Protein AF-A0A8C2FIP4-F1 (afdb_monomer)

Nearest PDB structures (foldseek):
  8rn8-assembly1_A  TM=3.815E-01  e=1.392E+00  Influenza B virus (B/Memphis/13/2003)
  7zrz-assembly1_CP1  TM=3.415E-01  e=2.947E+00  Homo sapiens
  2eo0-assembly2_A  TM=3.667E-01  e=2.753E+00  Sulfurisphaera tokodaii str. 7
  6eu4-assembly1_C  TM=3.964E-01  e=7.151E+00  Acinetobacter phage vB_AbaP_AS12
  2eo0-assembly2_B  TM=3.592E-01  e=6.680E+00  Sulfurisphaera tokodaii str. 7

Radius of gyration: 11.97 Å; Cα contacts (8 Å, |Δi|>4): 92; chains: 1; bounding box: 24×29×29 Å

pLDDT: mean 74.06, std 19.52, range [35.88, 93.69]

Organi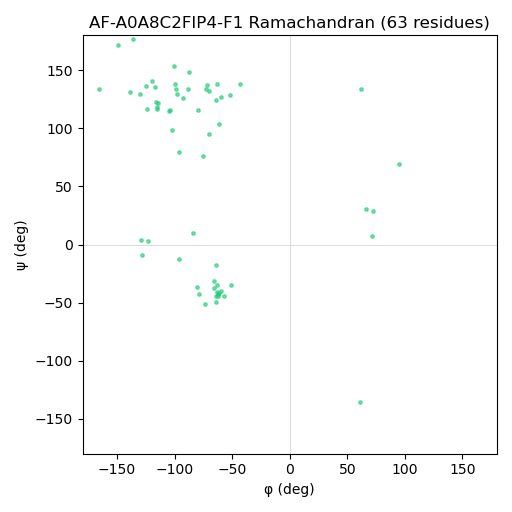sm: Cyprinus carpio (NCBI:txid7962)

Solvent-accessible surface area (backbone atoms only — not comparable to full-atom values): 4107 Å² total; per-residue (Å²): 138,81,83,62,79,40,80,87,49,66,97,49,71,45,78,35,66,48,31,82,50,72,67,28,35,54,50,51,50,44,40,24,76,67,50,58,27,33,29,39,28,34,38,101,89,47,78,46,79,45,76,33,67,90,68,82,76,93,66,92,80,89,82,79,134

InterPro domains:
  IPR002347 Short-chain dehydrogenase/reductase SDR [PF00106] (12-46)
  IPR036291 NAD(P)-binding domain superfamily [SSF51735] (7-47)

Secondary structure (DSSP, 8-state):
-----GGGTTT-EEEEESTTSHHHHHHHHHHHHHH--EEEEEETTEEEEEPPPSS----S-----

Sequence (65 aa):
MRCVNLYRWKGRVALVTGASVGIGVAIAKSLVQQHGINVVGCDRNVLLYLTAPCEMPHTSNYFVY

Structure (mmCIF, N/CA/C/O backbone):
data_AF-A0A8C2FIP4-F1
#
_entry.id   AF-A0A8C2FIP4-F1
#
loop_
_atom_site.group_PDB
_atom_site.id
_atom_site.type_symbol
_atom_site.label_atom_id
_atom_site.label_alt_id
_atom_site.label_comp_id
_atom_site.label_asym_id
_atom_site.label_entity_id
_atom_site.label_seq_id
_atom_site.pdbx_PDB_ins_code
_atom_site.Cartn_x
_atom_site.Cartn_y
_atom_site.Cartn_z
_atom_site.occupancy
_atom_site.B_iso_or_equiv
_atom_site.auth_seq_id
_atom_site.auth_comp_id
_atom_site.auth_asym_id
_atom_site.auth_atom_id
_atom_site.pdbx_PDB_model_num
ATOM 1 N N . MET A 1 1 ? -6.514 -18.358 13.710 1.00 36.59 1 MET A N 1
ATOM 2 C CA . MET A 1 1 ? -6.576 -16.880 13.762 1.00 36.59 1 MET A CA 1
ATOM 3 C C . MET A 1 1 ? -5.400 -16.391 14.591 1.00 36.59 1 MET A C 1
ATOM 5 O O . MET A 1 1 ? -5.273 -16.829 15.726 1.00 36.59 1 MET A O 1
ATOM 9 N N . ARG A 1 2 ? -4.487 -15.589 14.031 1.00 40.62 2 ARG A N 1
ATOM 10 C CA . ARG A 1 2 ? -3.406 -14.964 14.811 1.00 40.62 2 ARG A CA 1
ATOM 11 C C . ARG A 1 2 ? -3.770 -13.501 15.005 1.00 40.62 2 ARG A C 1
ATOM 13 O O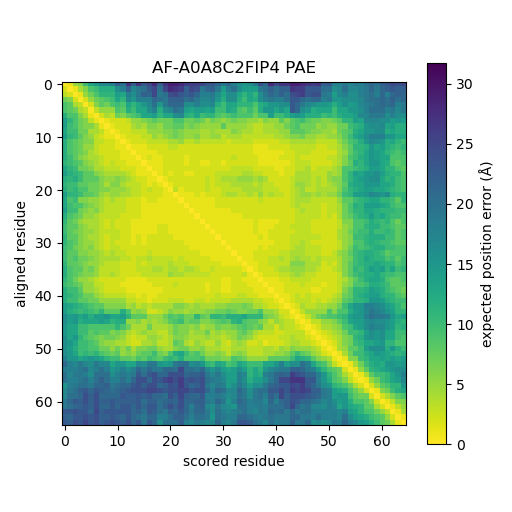 . ARG A 1 2 ? -3.889 -12.776 14.024 1.00 40.62 2 ARG A O 1
ATOM 20 N N . CYS A 1 3 ? -3.995 -13.102 16.251 1.00 39.56 3 CYS A N 1
ATOM 21 C CA . CYS A 1 3 ? -4.196 -11.706 16.599 1.00 39.56 3 CYS A CA 1
ATOM 22 C C . CYS A 1 3 ? -2.946 -10.918 16.203 1.00 39.56 3 CYS A C 1
ATOM 24 O O . CYS A 1 3 ? -1.822 -11.274 16.562 1.00 39.56 3 CYS A O 1
ATO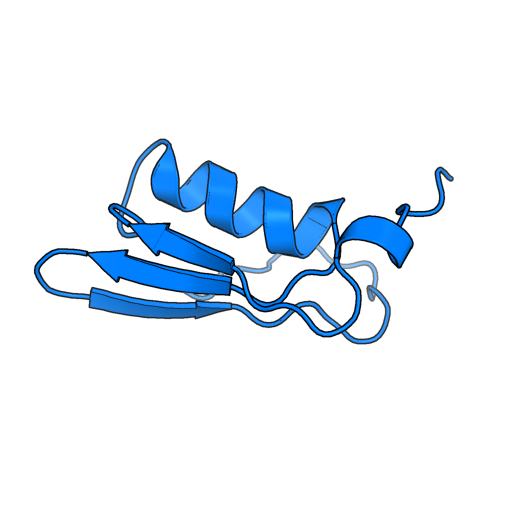M 26 N N . VAL A 1 4 ? -3.153 -9.861 15.432 1.00 57.03 4 VAL A N 1
ATOM 27 C CA . VAL A 1 4 ? -2.118 -8.910 15.049 1.00 57.03 4 VAL A CA 1
ATOM 28 C C . VAL A 1 4 ? -1.610 -8.202 16.297 1.00 57.03 4 VAL A C 1
ATOM 30 O O . VAL A 1 4 ? -2.394 -7.631 17.053 1.00 57.03 4 VAL A O 1
ATOM 33 N N . ASN A 1 5 ? -0.300 -8.250 16.540 1.00 56.12 5 ASN A N 1
ATOM 34 C CA . ASN A 1 5 ? 0.322 -7.614 17.699 1.00 56.12 5 ASN A CA 1
ATOM 35 C C . ASN A 1 5 ? 0.391 -6.087 17.492 1.00 56.12 5 ASN A C 1
ATOM 37 O O . ASN A 1 5 ? 1.432 -5.517 17.162 1.00 56.12 5 ASN A O 1
ATOM 41 N N . LEU A 1 6 ? -0.761 -5.433 17.652 1.00 60.91 6 LEU A N 1
ATOM 42 C CA . LEU A 1 6 ? -0.972 -3.993 17.472 1.00 60.91 6 LEU A CA 1
ATOM 43 C C . LEU A 1 6 ? -0.182 -3.147 18.479 1.00 60.91 6 LEU A C 1
ATOM 45 O O . LEU A 1 6 ? 0.036 -1.960 18.248 1.00 60.91 6 LEU A O 1
ATOM 49 N N . TYR A 1 7 ? 0.286 -3.732 19.585 1.00 65.88 7 TYR A N 1
ATOM 50 C CA . TYR A 1 7 ? 0.907 -2.980 20.678 1.00 65.88 7 TYR A CA 1
ATOM 51 C C . TYR A 1 7 ? 2.194 -2.258 20.249 1.00 65.88 7 TYR A C 1
ATOM 53 O O . TYR A 1 7 ? 2.454 -1.131 20.667 1.00 65.88 7 TYR A O 1
ATOM 61 N N . ARG A 1 8 ? 2.979 -2.863 19.346 1.00 74.31 8 ARG A N 1
ATOM 62 C CA . ARG A 1 8 ? 4.219 -2.264 18.821 1.00 74.31 8 ARG A CA 1
ATOM 63 C C . ARG A 1 8 ? 3.953 -1.011 17.984 1.00 74.31 8 ARG A C 1
ATOM 65 O O . ARG A 1 8 ? 4.797 -0.118 17.983 1.00 74.31 8 ARG A O 1
ATOM 72 N N . TRP A 1 9 ? 2.819 -0.914 17.295 1.00 75.50 9 TRP A N 1
ATOM 73 C CA . TRP A 1 9 ? 2.581 0.108 16.264 1.00 75.50 9 TRP A CA 1
ATOM 74 C C . TRP A 1 9 ? 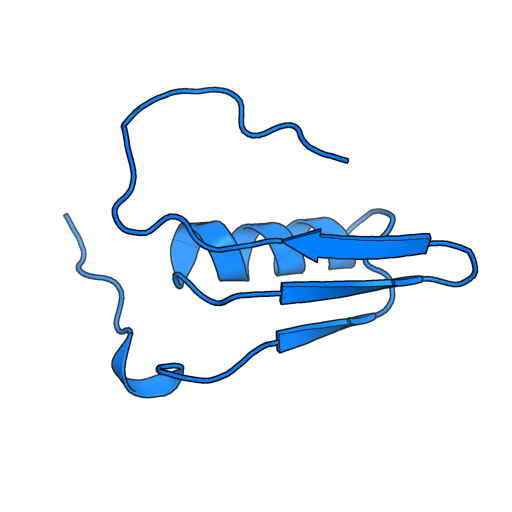1.350 0.983 16.514 1.00 75.50 9 TRP A C 1
ATOM 76 O O . TRP A 1 9 ? 1.053 1.868 15.716 1.00 75.50 9 TRP A O 1
ATOM 86 N N . LYS A 1 10 ? 0.670 0.784 17.647 1.00 75.50 10 LYS A N 1
ATOM 87 C CA . LYS A 1 10 ? -0.504 1.559 18.051 1.00 75.50 10 LYS A CA 1
ATOM 88 C C . LYS A 1 10 ? -0.223 3.065 18.005 1.00 75.50 10 LYS A C 1
ATOM 90 O O . LYS A 1 10 ? 0.762 3.533 18.574 1.00 75.50 10 LYS A O 1
ATOM 95 N N . GLY A 1 11 ? -1.108 3.805 17.334 1.00 79.38 11 GLY A N 1
ATOM 96 C CA . GLY A 1 11 ? -1.039 5.265 17.212 1.00 79.38 11 GLY A CA 1
ATOM 97 C C . GLY A 1 11 ? 0.078 5.790 16.305 1.00 79.38 11 GLY A C 1
ATOM 98 O O . GLY A 1 11 ? 0.299 6.996 16.271 1.00 79.38 11 GLY A O 1
ATOM 99 N N . ARG A 1 12 ? 0.797 4.916 15.586 1.00 85.19 12 ARG A N 1
ATOM 100 C CA . ARG A 1 12 ? 1.844 5.315 14.637 1.00 85.19 12 ARG A CA 1
ATOM 101 C C . ARG A 1 12 ? 1.330 5.265 13.200 1.00 85.19 12 ARG A C 1
ATOM 103 O O . ARG A 1 12 ? 0.451 4.474 12.869 1.00 85.19 12 ARG A O 1
ATOM 110 N N . VAL A 1 13 ? 1.950 6.082 12.356 1.00 89.88 13 VAL A N 1
ATOM 111 C CA . VAL A 1 13 ? 1.787 6.076 10.899 1.00 89.88 13 VAL A CA 1
ATOM 112 C C . VAL A 1 13 ? 3.140 5.733 10.284 1.00 89.88 13 VAL A C 1
ATOM 114 O O . VAL A 1 13 ? 4.164 6.253 10.728 1.00 89.88 13 VAL A O 1
ATOM 117 N N . ALA A 1 14 ? 3.162 4.845 9.295 1.00 90.94 14 ALA A N 1
ATOM 118 C CA . ALA A 1 14 ? 4.384 4.469 8.593 1.00 90.94 14 ALA A CA 1
ATOM 119 C C . ALA A 1 14 ? 4.514 5.246 7.274 1.00 90.94 14 ALA A C 1
ATOM 121 O O . ALA A 1 14 ? 3.588 5.269 6.472 1.00 90.94 14 ALA A O 1
ATOM 122 N N . LEU A 1 15 ? 5.671 5.863 7.035 1.00 93.56 15 LEU A N 1
ATOM 123 C CA . LEU A 1 15 ? 6.017 6.460 5.745 1.00 93.56 15 LEU A CA 1
ATOM 124 C C . LEU A 1 15 ? 6.771 5.423 4.906 1.00 93.56 15 LEU A C 1
ATOM 126 O O . LEU A 1 15 ? 7.782 4.888 5.359 1.00 93.56 15 LEU A O 1
ATOM 130 N N . VAL A 1 16 ? 6.305 5.158 3.690 1.00 92.56 16 VAL A N 1
ATOM 131 C CA . VAL A 1 16 ? 6.964 4.260 2.735 1.00 92.56 16 VAL A CA 1
ATOM 132 C C . VAL A 1 16 ? 7.405 5.070 1.523 1.00 92.56 16 VAL A C 1
ATOM 134 O O . VAL A 1 16 ? 6.574 5.623 0.808 1.00 92.56 16 VAL A O 1
ATOM 137 N N . THR A 1 17 ? 8.712 5.137 1.280 1.00 93.38 17 THR A N 1
ATOM 138 C CA . THR A 1 17 ? 9.278 5.728 0.062 1.00 93.38 17 THR A CA 1
ATOM 139 C C . THR A 1 17 ? 9.376 4.678 -1.047 1.00 93.38 17 THR A C 1
ATOM 141 O O . THR A 1 17 ? 9.544 3.489 -0.773 1.00 93.38 17 THR A O 1
ATOM 144 N N . GLY A 1 18 ? 9.239 5.089 -2.309 1.00 92.25 18 GLY A N 1
ATOM 145 C CA . GLY A 1 18 ? 9.188 4.146 -3.431 1.00 92.25 18 GLY A CA 1
ATOM 146 C C . GLY A 1 18 ? 7.873 3.358 -3.491 1.00 92.25 18 GLY A C 1
ATOM 147 O O . GLY A 1 18 ? 7.859 2.204 -3.912 1.00 92.25 18 GLY A O 1
ATOM 148 N N . ALA A 1 19 ? 6.773 3.938 -2.998 1.00 91.25 19 ALA A N 1
ATOM 149 C CA . ALA A 1 19 ? 5.486 3.258 -2.838 1.00 91.25 19 ALA A CA 1
ATOM 150 C C . ALA A 1 19 ? 4.621 3.232 -4.111 1.00 91.25 19 ALA A C 1
ATOM 152 O O . ALA A 1 19 ? 3.455 2.858 -4.036 1.00 91.25 19 ALA A O 1
ATOM 153 N N . SER A 1 20 ? 5.166 3.625 -5.266 1.00 87.25 20 SER A N 1
ATOM 154 C CA . SER A 1 20 ? 4.431 3.588 -6.536 1.00 87.25 20 SER A CA 1
ATOM 155 C C . SER A 1 20 ? 4.398 2.195 -7.171 1.00 87.25 20 SER A C 1
ATOM 157 O O . SER A 1 20 ? 3.390 1.808 -7.758 1.00 87.25 20 SER A O 1
ATOM 159 N N . VAL A 1 21 ? 5.486 1.422 -7.050 1.00 86.62 21 VAL A N 1
ATOM 160 C CA . VAL A 1 21 ? 5.650 0.103 -7.685 1.00 86.62 21 VAL A CA 1
ATOM 161 C C . VAL A 1 21 ? 6.531 -0.842 -6.853 1.00 86.62 21 VAL A C 1
ATOM 163 O O . VAL A 1 21 ? 7.167 -0.449 -5.876 1.00 86.62 21 VAL A O 1
ATOM 166 N N . GLY A 1 22 ? 6.591 -2.114 -7.259 1.00 91.12 22 GLY A N 1
ATOM 167 C CA . GLY A 1 22 ? 7.556 -3.088 -6.743 1.00 91.12 22 GLY A CA 1
ATOM 168 C C . GLY A 1 22 ? 7.447 -3.347 -5.237 1.00 91.12 22 GLY A C 1
ATOM 169 O O . GLY A 1 22 ? 6.358 -3.530 -4.691 1.00 91.12 22 GLY A O 1
ATOM 170 N N . ILE A 1 23 ? 8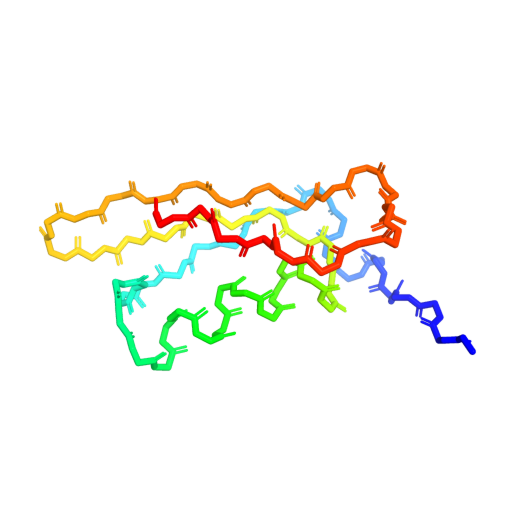.602 -3.388 -4.566 1.00 93.69 23 ILE A N 1
ATOM 171 C CA . ILE A 1 23 ? 8.711 -3.752 -3.145 1.00 93.69 23 ILE A CA 1
ATOM 172 C C . ILE A 1 23 ? 8.026 -2.719 -2.242 1.00 93.69 23 ILE A C 1
ATOM 174 O O . ILE A 1 23 ? 7.382 -3.110 -1.271 1.00 93.69 23 ILE A O 1
ATOM 178 N N . GLY A 1 24 ? 8.106 -1.423 -2.559 1.00 91.44 24 GLY A N 1
ATOM 179 C CA . GLY A 1 24 ? 7.493 -0.382 -1.730 1.00 91.44 24 GLY A CA 1
ATOM 180 C C . GLY A 1 24 ? 5.976 -0.542 -1.633 1.00 91.44 24 GLY A C 1
ATOM 181 O O . GLY A 1 24 ? 5.421 -0.486 -0.537 1.00 91.44 24 GLY A O 1
ATOM 182 N N . VAL A 1 25 ? 5.310 -0.876 -2.745 1.00 91.81 25 VAL A N 1
ATOM 183 C CA . VAL A 1 25 ? 3.873 -1.212 -2.749 1.00 91.81 25 VAL A CA 1
ATOM 184 C C . VAL A 1 25 ? 3.585 -2.449 -1.898 1.00 91.81 25 VAL A C 1
ATOM 186 O O . VAL A 1 25 ? 2.623 -2.458 -1.127 1.00 91.81 25 VAL A O 1
ATOM 189 N N . ALA A 1 26 ? 4.401 -3.499 -2.020 1.00 92.94 26 ALA A N 1
ATOM 190 C CA . ALA A 1 26 ? 4.209 -4.732 -1.256 1.00 92.94 26 ALA A CA 1
ATOM 191 C C . ALA A 1 26 ? 4.352 -4.496 0.259 1.00 92.94 26 ALA A C 1
ATOM 193 O O . ALA A 1 26 ? 3.538 -4.991 1.041 1.00 92.94 26 ALA A O 1
ATOM 194 N N . ILE A 1 27 ? 5.333 -3.687 0.670 1.00 92.50 27 ILE A N 1
ATOM 195 C CA . ILE A 1 27 ? 5.534 -3.291 2.069 1.00 92.50 27 ILE A CA 1
ATOM 196 C C . ILE A 1 27 ? 4.347 -2.464 2.564 1.00 92.50 27 ILE A C 1
ATOM 198 O O . ILE A 1 27 ? 3.781 -2.788 3.607 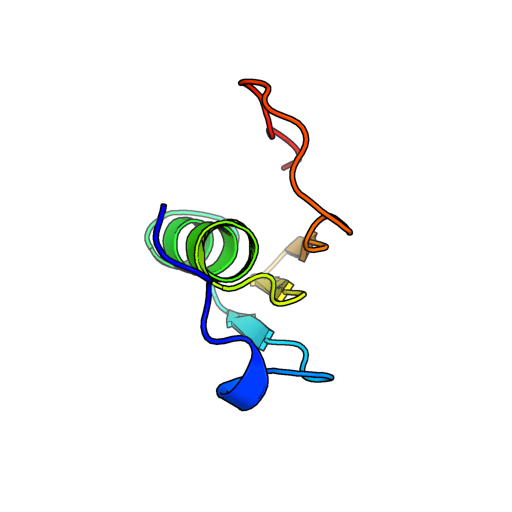1.00 92.50 27 ILE A O 1
ATOM 202 N N . ALA A 1 28 ? 3.935 -1.441 1.811 1.00 90.94 28 ALA A N 1
ATOM 203 C CA . ALA A 1 28 ? 2.817 -0.577 2.180 1.00 90.94 28 ALA A CA 1
ATOM 204 C C . ALA A 1 28 ? 1.526 -1.385 2.400 1.00 90.94 28 ALA A C 1
ATOM 206 O O . ALA A 1 28 ? 0.856 -1.227 3.419 1.00 90.94 28 ALA A O 1
ATOM 207 N N . LYS A 1 29 ? 1.230 -2.338 1.507 1.00 87.69 29 LYS A N 1
ATOM 208 C CA . LYS A 1 29 ? 0.086 -3.253 1.645 1.00 87.69 29 LYS A CA 1
ATOM 209 C C . LYS A 1 29 ? 0.210 -4.172 2.858 1.00 87.69 29 LYS A C 1
ATOM 211 O O . LYS A 1 29 ? -0.762 -4.331 3.590 1.00 87.69 29 LYS A O 1
ATOM 216 N N . SER A 1 30 ? 1.388 -4.749 3.097 1.00 88.44 30 SER A N 1
ATOM 217 C CA . SER A 1 30 ? 1.614 -5.634 4.246 1.00 88.44 30 SER A CA 1
ATOM 218 C C . SER A 1 30 ? 1.427 -4.904 5.581 1.00 88.44 30 SER A C 1
ATOM 220 O O . SER A 1 30 ? 0.752 -5.413 6.472 1.00 88.44 30 SER A O 1
ATOM 222 N N . LEU A 1 31 ? 1.932 -3.673 5.709 1.00 87.19 31 LEU A N 1
ATOM 223 C CA . LEU A 1 31 ? 1.766 -2.852 6.918 1.00 87.19 31 LEU A CA 1
ATOM 224 C C . LEU A 1 31 ? 0.291 -2.579 7.245 1.00 87.19 31 LEU A C 1
ATOM 226 O O . LEU A 1 31 ? -0.117 -2.657 8.404 1.00 87.19 31 LEU A O 1
ATOM 230 N N . VAL A 1 32 ? -0.521 -2.324 6.224 1.00 86.19 32 VAL A N 1
ATOM 231 C CA . VAL A 1 32 ? -1.958 -2.076 6.383 1.00 86.19 32 VAL A CA 1
ATOM 232 C C . VAL A 1 32 ? -2.698 -3.376 6.703 1.00 86.19 32 VAL A C 1
ATOM 234 O O . VAL A 1 32 ? -3.420 -3.453 7.693 1.00 86.19 32 VAL A O 1
ATOM 237 N N . GLN A 1 33 ? -2.490 -4.422 5.903 1.00 82.50 33 GLN A N 1
ATOM 238 C CA . GLN A 1 33 ? -3.276 -5.662 5.960 1.00 82.50 33 GLN A CA 1
ATOM 239 C C . GLN A 1 33 ? -2.848 -6.592 7.098 1.00 82.50 33 GLN A C 1
ATOM 241 O O . GLN A 1 33 ? -3.685 -7.175 7.782 1.00 82.50 33 GLN A O 1
ATOM 246 N N . GLN A 1 34 ? -1.540 -6.750 7.298 1.00 80.94 34 GLN A N 1
ATOM 247 C CA . GLN A 1 34 ? -0.975 -7.690 8.266 1.00 80.94 34 GLN A CA 1
ATOM 248 C C . GLN A 1 34 ? -0.625 -7.050 9.596 1.00 80.94 34 GLN A C 1
ATOM 250 O O . GLN A 1 34 ? -0.322 -7.786 10.526 1.00 80.94 34 GLN A O 1
ATOM 255 N N . HIS A 1 35 ? -0.598 -5.721 9.703 1.00 78.44 35 HIS A N 1
ATOM 256 C CA . HIS A 1 35 ? -0.257 -5.044 10.956 1.00 78.44 35 HIS A CA 1
ATOM 257 C C . HIS A 1 35 ? -1.276 -3.985 11.383 1.00 78.44 35 HIS A C 1
ATOM 259 O O . HIS A 1 35 ? -1.197 -3.525 12.521 1.00 78.44 35 HIS A O 1
ATOM 265 N N . GLY A 1 36 ? -2.246 -3.633 10.531 1.00 79.50 36 GLY A N 1
ATOM 266 C CA . GLY A 1 36 ? -3.281 -2.657 10.868 1.00 79.50 36 GLY A CA 1
ATOM 267 C C . GLY A 1 36 ? -2.732 -1.243 11.072 1.00 79.50 36 GLY A C 1
ATOM 268 O O . GLY A 1 36 ? -3.252 -0.497 11.897 1.00 79.50 36 GLY A O 1
ATOM 269 N N . ILE A 1 37 ? -1.646 -0.892 10.376 1.00 87.12 37 ILE A N 1
ATOM 270 C CA . ILE A 1 37 ? -0.965 0.402 10.499 1.00 87.12 37 ILE A CA 1
ATOM 271 C C . ILE A 1 37 ? -1.396 1.304 9.341 1.00 87.12 37 ILE A C 1
ATOM 273 O O . ILE A 1 37 ? -1.439 0.861 8.195 1.00 87.12 37 ILE A O 1
ATOM 277 N N . ASN A 1 38 ? -1.654 2.581 9.623 1.00 87.88 38 ASN A N 1
ATOM 278 C CA . ASN A 1 38 ? -1.862 3.582 8.576 1.00 87.88 38 ASN A CA 1
ATOM 279 C C . ASN A 1 38 ? -0.538 3.900 7.877 1.00 87.88 38 ASN A C 1
ATOM 281 O O . ASN A 1 38 ? 0.492 4.075 8.533 1.00 87.88 38 ASN A O 1
ATOM 285 N N . VAL A 1 39 ? -0.563 4.009 6.554 1.00 90.38 39 VAL A N 1
ATOM 286 C CA . VAL A 1 39 ? 0.628 4.212 5.730 1.00 90.38 39 VAL A CA 1
ATOM 287 C C . VAL A 1 39 ? 0.478 5.446 4.850 1.00 90.38 39 VAL A C 1
ATOM 289 O O . VAL A 1 39 ? -0.548 5.641 4.207 1.00 90.38 39 VAL A O 1
ATOM 292 N N . VAL A 1 40 ? 1.542 6.242 4.770 1.00 92.75 40 VAL A N 1
ATOM 293 C CA . VAL A 1 40 ? 1.729 7.270 3.741 1.00 92.75 40 VAL A CA 1
ATOM 294 C C . VAL A 1 40 ? 2.763 6.752 2.752 1.00 92.75 40 VAL A C 1
ATOM 296 O O . VAL A 1 40 ? 3.911 6.522 3.119 1.00 92.75 40 VAL A O 1
ATOM 299 N N . GLY A 1 41 ? 2.370 6.526 1.507 1.00 91.06 41 GLY A N 1
ATOM 300 C CA . GLY A 1 41 ? 3.270 6.204 0.407 1.00 91.06 41 GLY A CA 1
ATOM 301 C C . GLY A 1 41 ? 3.767 7.473 -0.278 1.00 91.06 41 GLY A C 1
ATOM 302 O O . GLY A 1 41 ? 2.964 8.348 -0.583 1.00 91.06 41 GLY A O 1
ATOM 303 N N . CYS A 1 42 ? 5.06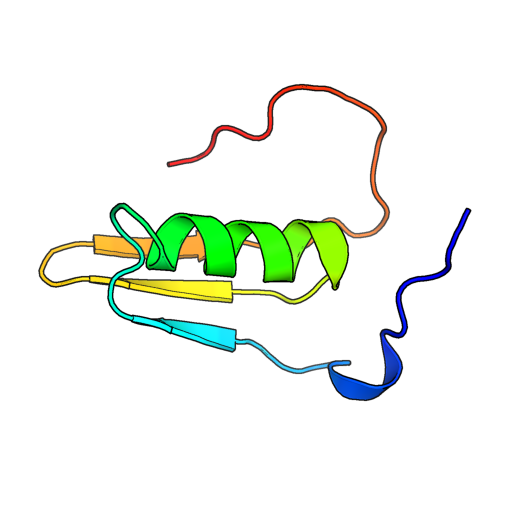8 7.574 -0.539 1.00 91.19 42 CYS A N 1
ATOM 304 C CA . CYS A 1 42 ? 5.684 8.683 -1.267 1.00 91.19 42 CYS A CA 1
ATOM 305 C C . CYS A 1 42 ? 6.599 8.155 -2.378 1.00 91.19 42 CYS A C 1
ATOM 307 O O . CYS A 1 42 ? 7.456 7.298 -2.155 1.00 91.19 42 CYS A O 1
ATOM 309 N N . ASP A 1 43 ? 6.425 8.672 -3.584 1.00 90.12 43 ASP A N 1
ATOM 310 C CA . ASP A 1 43 ? 7.290 8.447 -4.737 1.00 90.12 43 ASP A CA 1
ATOM 311 C C . ASP A 1 43 ? 7.541 9.779 -5.450 1.00 90.12 43 ASP A C 1
ATOM 313 O O . ASP A 1 43 ? 6.973 10.806 -5.083 1.00 90.12 43 ASP A O 1
ATOM 317 N N . ARG A 1 44 ? 8.372 9.776 -6.494 1.00 87.44 44 ARG A N 1
ATOM 318 C CA . ARG A 1 44 ? 8.790 10.990 -7.213 1.00 87.44 44 ARG A CA 1
ATOM 319 C C . ARG A 1 44 ? 7.615 11.870 -7.649 1.00 87.44 44 ARG A C 1
ATOM 321 O O . ARG A 1 44 ? 7.748 13.084 -7.628 1.00 87.44 44 ARG A O 1
ATOM 328 N N . ASN A 1 45 ? 6.490 11.252 -8.020 1.00 81.50 45 ASN A N 1
ATOM 329 C CA . ASN A 1 45 ? 5.318 11.935 -8.577 1.00 81.50 45 ASN A CA 1
ATOM 330 C C . ASN A 1 45 ? 3.994 11.576 -7.878 1.00 81.50 45 ASN A C 1
ATOM 332 O O . ASN A 1 45 ? 2.937 11.977 -8.358 1.00 81.50 45 ASN A O 1
ATOM 336 N N . VAL A 1 46 ? 4.016 10.771 -6.810 1.00 76.12 46 VAL A N 1
ATOM 337 C CA . VAL A 1 46 ? 2.791 10.214 -6.209 1.00 76.12 46 VAL A CA 1
ATOM 338 C C . VAL A 1 46 ? 2.890 10.249 -4.692 1.00 76.12 46 VAL A C 1
ATOM 340 O O . VAL A 1 46 ? 3.870 9.779 -4.117 1.00 76.12 46 VAL A O 1
ATOM 343 N N . LEU A 1 47 ? 1.842 10.763 -4.052 1.00 81.62 47 LEU A N 1
ATOM 344 C CA . LEU A 1 47 ? 1.607 10.627 -2.621 1.00 81.62 47 LEU A CA 1
ATOM 345 C C . LEU A 1 47 ? 0.313 9.829 -2.433 1.00 81.62 47 LEU A C 1
ATOM 347 O O . LEU A 1 47 ? -0.733 10.234 -2.934 1.00 81.62 47 LEU A O 1
ATOM 351 N N . LEU A 1 48 ? 0.387 8.705 -1.726 1.00 81.38 48 LEU A N 1
ATOM 352 C CA . LEU A 1 48 ? -0.742 7.813 -1.464 1.00 81.38 48 LEU A CA 1
ATOM 353 C C . LEU A 1 48 ? -0.983 7.710 0.039 1.00 81.38 48 LEU A C 1
ATOM 355 O O . LEU A 1 48 ? -0.038 7.619 0.818 1.00 81.38 48 LEU A O 1
ATOM 359 N N . TYR A 1 49 ? -2.243 7.674 0.453 1.00 83.75 49 TYR A N 1
ATOM 360 C CA . TYR A 1 49 ? -2.618 7.411 1.838 1.00 83.75 49 TYR A CA 1
ATOM 361 C C . TYR A 1 49 ? -3.367 6.084 1.910 1.00 83.75 49 TYR A C 1
ATOM 363 O O . TYR A 1 49 ? -4.391 5.906 1.256 1.00 83.75 49 TYR A O 1
ATOM 371 N N . LEU A 1 50 ? -2.857 5.149 2.706 1.00 82.00 50 LEU A N 1
ATOM 372 C CA . LEU A 1 50 ? -3.482 3.856 2.941 1.00 82.00 50 LEU A CA 1
ATOM 373 C C . LEU A 1 50 ? -3.893 3.761 4.406 1.00 82.00 50 LEU A C 1
ATOM 375 O O . LEU A 1 50 ? -3.059 3.792 5.311 1.00 82.00 50 LEU A O 1
ATOM 379 N N . THR A 1 51 ? -5.190 3.616 4.634 1.00 77.69 51 THR A N 1
ATOM 380 C CA . THR A 1 51 ? -5.756 3.477 5.976 1.00 77.69 51 THR A CA 1
ATOM 381 C C . THR A 1 51 ? -6.007 2.010 6.283 1.00 77.69 51 THR A C 1
ATOM 383 O O . THR A 1 51 ? -6.579 1.283 5.469 1.00 77.69 51 THR A O 1
ATOM 386 N N . ALA A 1 52 ? -5.601 1.576 7.474 1.00 74.06 52 ALA A N 1
ATOM 387 C CA . ALA A 1 52 ? -5.989 0.275 7.989 1.00 74.06 52 ALA A CA 1
ATOM 388 C C . ALA A 1 52 ? -7.481 0.280 8.350 1.00 74.06 52 ALA A C 1
ATOM 390 O O . ALA A 1 52 ? -7.940 1.213 9.014 1.00 74.06 52 ALA A O 1
ATOM 391 N N . PRO A 1 53 ? -8.259 -0.731 7.926 1.00 62.56 53 PRO A N 1
ATOM 392 C CA . PRO A 1 53 ? -9.665 -0.798 8.288 1.00 62.56 53 PRO A CA 1
ATOM 393 C C . PRO A 1 53 ? -9.816 -0.946 9.809 1.00 62.56 53 PRO A C 1
ATOM 395 O O . PRO A 1 53 ? -9.084 -1.698 10.458 1.00 62.56 53 PRO A O 1
ATOM 398 N N . CYS A 1 54 ? -10.782 -0.221 10.374 1.00 50.09 54 CYS A N 1
ATOM 399 C CA . CYS A 1 54 ? -11.283 -0.459 11.723 1.00 50.09 54 CYS A CA 1
ATOM 400 C C . CYS A 1 54 ? -12.059 -1.787 11.690 1.00 50.09 54 CYS A C 1
ATOM 402 O O . CYS A 1 54 ? -13.204 -1.800 11.259 1.00 50.09 54 CYS A O 1
ATOM 404 N N . GLU A 1 55 ? -11.389 -2.889 12.046 1.00 52.69 55 GLU A N 1
ATOM 405 C CA . GLU A 1 55 ? -11.815 -4.286 11.831 1.00 52.69 55 GLU A CA 1
ATOM 406 C C . GLU A 1 55 ? -11.974 -4.692 10.352 1.00 52.69 55 GLU A C 1
ATOM 408 O O . GLU A 1 55 ? -12.521 -3.976 9.521 1.00 52.69 55 GLU A O 1
ATOM 413 N N . MET A 1 56 ? -11.433 -5.860 9.989 1.00 43.91 56 MET A N 1
ATOM 414 C CA . MET A 1 56 ? -11.439 -6.333 8.602 1.00 43.91 56 MET A CA 1
ATOM 415 C C . MET A 1 56 ? -12.800 -6.948 8.241 1.00 43.91 56 MET A C 1
ATOM 417 O O . MET A 1 56 ? -13.110 -8.028 8.758 1.00 43.91 56 MET A O 1
ATOM 421 N N . PRO A 1 57 ? -13.586 -6.386 7.304 1.00 40.47 57 PRO A N 1
ATOM 422 C CA . PRO A 1 57 ? -14.605 -7.178 6.643 1.00 40.47 57 PRO A CA 1
ATOM 423 C C . PRO A 1 57 ? -13.911 -8.151 5.681 1.00 40.47 57 PRO A C 1
ATOM 425 O O . PRO A 1 57 ? -12.995 -7.798 4.935 1.00 40.47 57 PRO A O 1
ATOM 428 N N . HIS A 1 58 ? -14.344 -9.409 5.716 1.00 44.88 58 HIS A N 1
ATOM 429 C CA . HIS A 1 58 ? -14.005 -10.391 4.697 1.00 44.88 58 HIS A CA 1
ATOM 430 C C . HIS A 1 58 ? -14.544 -9.899 3.356 1.00 44.88 58 HIS A C 1
ATOM 432 O O . HIS A 1 58 ? -15.735 -10.044 3.124 1.00 44.88 58 HIS A O 1
ATOM 438 N N . THR A 1 59 ? -13.697 -9.376 2.468 1.00 38.19 59 THR A N 1
ATOM 439 C CA . THR A 1 59 ? -13.929 -9.492 1.022 1.00 38.19 59 THR A CA 1
ATOM 440 C C . THR A 1 59 ? -12.688 -9.136 0.218 1.00 38.19 59 THR A C 1
ATOM 442 O O . THR A 1 59 ? -12.019 -8.131 0.444 1.00 38.19 59 THR A O 1
ATOM 445 N N . SER A 1 60 ? -12.426 -10.012 -0.747 1.00 38.38 60 SER A N 1
ATOM 446 C CA . SER A 1 60 ? -11.576 -9.813 -1.913 1.00 38.38 60 SER A CA 1
ATOM 447 C C . SER A 1 60 ? -11.816 -8.438 -2.553 1.00 38.38 60 SER A C 1
ATOM 449 O O . SER A 1 60 ? -12.970 -8.054 -2.731 1.00 38.38 60 SER A O 1
ATOM 451 N N . ASN A 1 61 ? -10.731 -7.762 -2.950 1.00 43.19 61 ASN A N 1
ATOM 452 C CA . ASN A 1 61 ? -10.655 -6.480 -3.677 1.00 43.19 61 ASN A CA 1
ATOM 453 C C . ASN A 1 61 ? -10.477 -5.204 -2.831 1.00 43.19 61 ASN A C 1
ATOM 455 O O . ASN A 1 61 ? -11.312 -4.307 -2.844 1.00 43.19 61 ASN A O 1
ATOM 459 N N . TYR A 1 62 ? -9.298 -5.052 -2.222 1.00 44.84 62 TYR A N 1
ATOM 460 C CA . TYR A 1 62 ? -8.736 -3.724 -1.946 1.00 44.84 62 TYR A CA 1
ATOM 461 C C . TYR A 1 62 ? -7.764 -3.349 -3.071 1.00 44.84 62 TYR A C 1
ATOM 463 O O . TYR A 1 62 ? -6.547 -3.494 -2.950 1.00 44.84 62 TYR A O 1
ATOM 471 N N . PHE A 1 63 ? -8.326 -2.904 -4.194 1.00 41.75 63 PHE A N 1
ATOM 472 C CA . PHE A 1 63 ? -7.613 -2.082 -5.164 1.00 41.75 63 PHE A CA 1
ATOM 473 C C . PHE A 1 63 ? -8.077 -0.644 -4.969 1.00 41.75 63 PHE A C 1
ATOM 475 O O . PHE A 1 63 ? -9.131 -0.248 -5.453 1.00 41.75 63 PHE A O 1
ATOM 482 N N . VAL A 1 64 ? -7.274 0.124 -4.245 1.00 35.88 64 VAL A N 1
ATOM 483 C CA . VAL A 1 64 ? -7.207 1.571 -4.426 1.00 35.88 64 VAL A CA 1
ATOM 484 C C . VAL A 1 64 ? -5.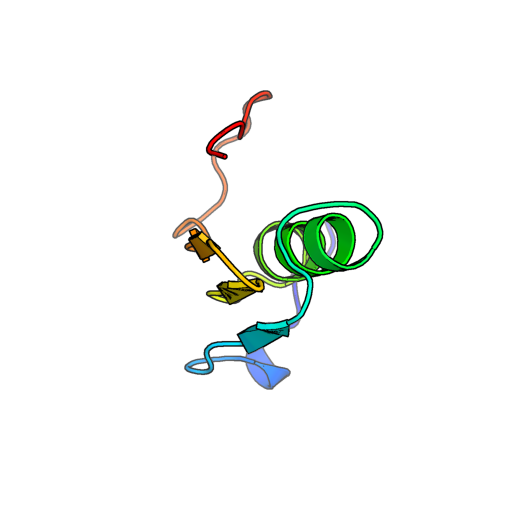735 1.843 -4.715 1.00 35.88 64 VAL A C 1
ATOM 486 O O . VAL A 1 64 ? -4.879 1.452 -3.916 1.00 35.88 64 VAL A O 1
ATOM 489 N N . TYR A 1 65 ? -5.463 2.343 -5.922 1.00 41.69 65 TYR A N 1
ATOM 490 C CA . TYR A 1 65 ? -4.142 2.806 -6.345 1.00 41.69 65 TYR A CA 1
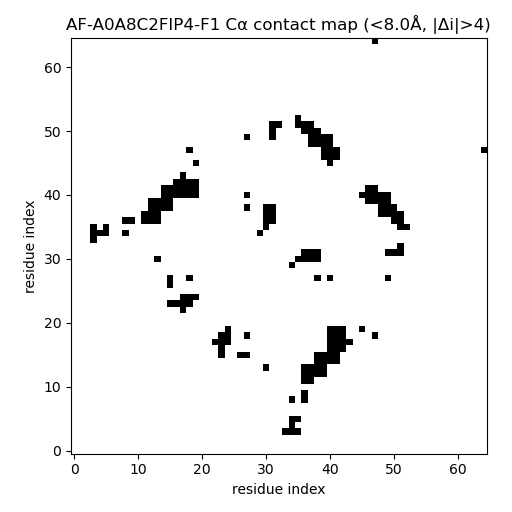ATOM 491 C C . TYR A 1 65 ? -3.873 4.188 -5.768 1.00 41.69 65 TYR A C 1
ATOM 493 O O . TYR A 1 65 ? -4.831 4.993 -5.734 1.00 41.69 65 TYR A O 1
#

Mean predicted aligned error: 8.7 Å

Foldseek 3Di:
DDDAPQVVQPPHEAEFEPCPDDPSVVVCVCCQPRHQHWYWYDYPPDTDTDGRDPDDDDDPDPDDD